Protein AF-G5R298-F1 (afdb_monomer_lite)

Organism: NCBI:txid913082

Radius of gyration: 13.59 Å; chains: 1; bounding box: 33×18×30 Å

Structure (mmCIF, N/CA/C/O backbone):
data_AF-G5R298-F1
#
_entry.id   AF-G5R298-F1
#
loop_
_atom_site.group_PDB
_atom_site.id
_atom_site.type_symbol
_atom_site.label_atom_id
_atom_site.label_alt_id
_atom_site.label_comp_id
_atom_site.label_asym_id
_atom_site.label_entity_id
_atom_site.label_seq_id
_atom_site.pdbx_PDB_ins_code
_atom_site.Cartn_x
_atom_site.Cartn_y
_atom_site.Cartn_z
_atom_site.occupancy
_atom_site.B_iso_or_equiv
_atom_site.auth_seq_id
_atom_site.auth_comp_id
_atom_site.auth_asym_id
_atom_site.auth_atom_id
_atom_site.pdbx_PDB_model_num
ATOM 1 N N . MET A 1 1 ? 15.539 3.509 -3.193 1.00 56.91 1 MET A N 1
ATOM 2 C CA . MET A 1 1 ? 16.065 2.696 -4.311 1.00 56.91 1 MET A CA 1
ATOM 3 C C . MET A 1 1 ? 15.976 1.242 -3.887 1.00 56.91 1 MET A C 1
ATOM 5 O O . MET A 1 1 ? 16.576 0.916 -2.870 1.00 56.91 1 MET A O 1
ATOM 9 N N . LEU A 1 2 ? 15.183 0.405 -4.572 1.00 62.78 2 LEU A N 1
ATOM 10 C CA . LEU A 1 2 ? 15.217 -1.040 -4.318 1.00 62.78 2 LEU A CA 1
ATOM 11 C C . LEU A 1 2 ? 16.601 -1.559 -4.702 1.00 62.78 2 LEU A C 1
ATOM 13 O O . LEU A 1 2 ? 17.063 -1.319 -5.812 1.00 62.78 2 LEU A O 1
ATOM 17 N N . THR A 1 3 ? 17.267 -2.226 -3.768 1.00 63.56 3 THR A N 1
ATOM 18 C CA . THR A 1 3 ? 18.638 -2.715 -3.941 1.00 63.56 3 THR A CA 1
ATOM 19 C C . THR A 1 3 ? 18.711 -4.028 -4.723 1.00 63.56 3 THR A C 1
ATOM 21 O O . THR A 1 3 ? 19.723 -4.253 -5.375 1.00 63.56 3 THR A O 1
ATOM 24 N N . SER A 1 4 ? 17.635 -4.829 -4.734 1.00 74.06 4 SER A N 1
ATOM 25 C CA . SER A 1 4 ? 17.509 -6.062 -5.533 1.00 74.06 4 SER A CA 1
ATOM 26 C C . SER A 1 4 ? 16.039 -6.337 -5.897 1.00 74.06 4 SER A C 1
ATOM 28 O O . SER A 1 4 ? 15.333 -6.955 -5.099 1.00 74.06 4 SER A O 1
ATOM 30 N N . PRO A 1 5 ? 15.526 -5.857 -7.045 1.00 77.50 5 PRO A N 1
ATOM 31 C CA . PRO A 1 5 ? 14.190 -6.229 -7.509 1.00 77.50 5 PRO A CA 1
ATOM 32 C C . PRO A 1 5 ? 14.149 -7.720 -7.882 1.00 77.50 5 PRO A C 1
ATOM 34 O O . PRO A 1 5 ? 15.083 -8.233 -8.489 1.00 77.50 5 PRO A O 1
ATOM 37 N N . GLU A 1 6 ? 13.066 -8.409 -7.519 1.00 82.69 6 GLU A N 1
ATOM 38 C CA . GLU A 1 6 ? 12.899 -9.850 -7.774 1.00 82.69 6 GLU A CA 1
ATOM 39 C C . GLU A 1 6 ? 12.567 -10.151 -9.245 1.00 82.69 6 GLU A C 1
ATOM 41 O O . GLU A 1 6 ? 12.945 -11.193 -9.771 1.00 82.69 6 GLU A O 1
ATOM 46 N N . ASN A 1 7 ? 11.905 -9.216 -9.930 1.00 83.69 7 ASN A N 1
ATOM 47 C CA . ASN A 1 7 ? 11.513 -9.351 -11.328 1.00 83.69 7 ASN A CA 1
ATOM 48 C C . ASN A 1 7 ? 11.359 -7.977 -12.015 1.00 83.69 7 ASN A C 1
ATOM 50 O O . ASN A 1 7 ? 11.344 -6.924 -11.362 1.00 83.69 7 ASN A O 1
ATOM 54 N N . ASP A 1 8 ? 11.194 -8.001 -13.341 1.00 82.50 8 ASP A N 1
ATOM 55 C CA . ASP A 1 8 ? 11.043 -6.804 -14.180 1.00 82.50 8 ASP A CA 1
ATOM 56 C C . ASP A 1 8 ? 9.823 -5.957 -13.792 1.00 82.50 8 ASP A C 1
ATOM 58 O O . ASP A 1 8 ? 9.852 -4.731 -13.915 1.00 82.50 8 ASP A O 1
ATOM 62 N N . PHE A 1 9 ? 8.760 -6.582 -13.271 1.00 83.50 9 PHE A N 1
ATOM 63 C CA . PHE A 1 9 ? 7.589 -5.860 -12.779 1.00 83.50 9 PHE A CA 1
ATOM 64 C C . PHE A 1 9 ? 7.934 -5.022 -11.546 1.00 83.50 9 PHE A C 1
ATOM 66 O O . PHE A 1 9 ? 7.626 -3.835 -11.531 1.00 83.50 9 PHE A O 1
ATOM 73 N N . VAL A 1 10 ? 8.618 -5.581 -10.541 1.00 82.56 10 VAL A N 1
ATOM 74 C CA . VAL A 1 10 ? 9.045 -4.844 -9.336 1.00 82.56 10 VAL A CA 1
ATOM 75 C C . VAL A 1 10 ? 9.985 -3.700 -9.718 1.00 82.56 10 VAL A C 1
ATOM 77 O O . VAL A 1 10 ? 9.849 -2.582 -9.210 1.00 82.56 10 VAL A O 1
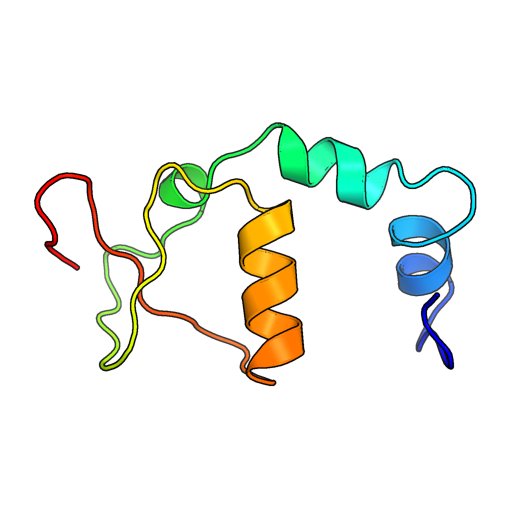ATOM 80 N N . GLN A 1 11 ? 10.900 -3.946 -10.659 1.00 82.19 11 GLN A N 1
ATOM 81 C CA . GLN A 1 11 ? 11.783 -2.907 -11.178 1.00 82.19 11 GLN A CA 1
ATOM 82 C C . GLN A 1 11 ? 11.010 -1.807 -11.915 1.00 82.19 11 GLN A C 1
ATOM 84 O O . GLN A 1 11 ? 11.322 -0.636 -11.727 1.00 82.19 11 GLN A O 1
ATOM 89 N N . ALA A 1 12 ? 10.004 -2.137 -12.726 1.00 80.19 12 ALA A N 1
ATOM 90 C CA . ALA A 1 12 ? 9.180 -1.151 -13.424 1.00 80.19 12 ALA A CA 1
ATOM 91 C C . ALA A 1 12 ? 8.240 -0.389 -12.473 1.00 80.19 12 ALA A C 1
ATOM 93 O O . ALA A 1 12 ? 8.050 0.817 -12.627 1.00 80.19 12 ALA A O 1
ATOM 94 N N . PHE A 1 13 ? 7.690 -1.073 -11.467 1.00 82.62 13 PHE A N 1
ATOM 95 C CA . PHE A 1 13 ? 6.727 -0.534 -10.510 1.00 82.62 13 PHE A CA 1
ATOM 96 C C . PHE A 1 13 ? 7.341 0.564 -9.632 1.00 82.62 13 PHE A C 1
ATOM 98 O O . PHE A 1 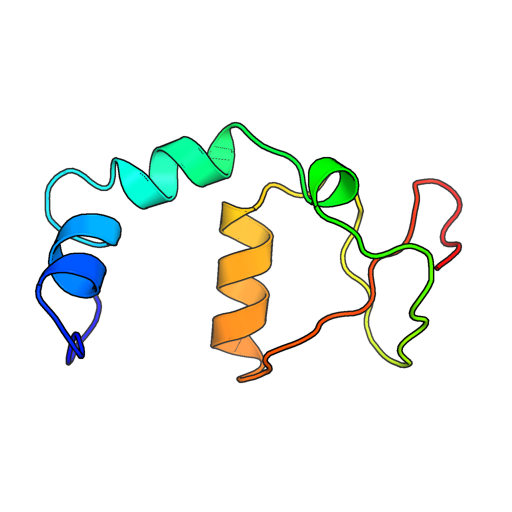13 ? 6.741 1.627 -9.464 1.00 82.62 13 PHE A O 1
ATOM 105 N N . PHE A 1 14 ? 8.556 0.326 -9.127 1.00 79.38 14 PHE A N 1
ATOM 106 C CA . PHE A 1 14 ? 9.310 1.254 -8.273 1.00 79.38 14 PHE A CA 1
ATOM 107 C C . PHE A 1 14 ? 10.444 2.004 -8.998 1.00 79.38 14 PHE A C 1
ATOM 109 O O . PHE A 1 14 ? 11.171 2.774 -8.371 1.00 79.38 14 PHE A O 1
ATOM 116 N N . GLY A 1 15 ? 10.657 1.733 -10.288 1.00 77.38 15 GLY A N 1
ATOM 117 C CA . GLY A 1 15 ? 11.762 2.275 -11.081 1.00 77.38 15 GLY A CA 1
ATOM 118 C C . GLY A 1 15 ? 11.497 3.661 -11.662 1.00 77.38 15 GLY A C 1
ATOM 119 O O . GLY A 1 15 ? 10.694 4.432 -11.151 1.00 77.38 15 GLY A O 1
ATOM 120 N N . ARG A 1 16 ? 12.190 3.987 -12.764 1.00 65.31 16 ARG A N 1
ATOM 121 C CA . ARG A 1 16 ? 12.364 5.363 -13.282 1.00 65.31 16 ARG A CA 1
ATOM 122 C C . ARG A 1 16 ? 11.093 6.188 -13.498 1.00 65.31 16 ARG A C 1
ATOM 124 O O . ARG A 1 16 ? 11.189 7.409 -13.459 1.00 65.31 16 ARG A O 1
ATOM 131 N N . SER A 1 17 ? 9.952 5.571 -13.789 1.00 70.94 17 SER A N 1
ATOM 132 C CA . SER A 1 17 ? 8.705 6.310 -14.017 1.00 70.94 17 SER A CA 1
ATOM 133 C C . SER A 1 17 ? 7.853 6.458 -12.754 1.00 70.94 17 SER A C 1
ATOM 135 O O . SER A 1 17 ? 6.967 7.310 -12.730 1.00 70.94 17 SER A O 1
ATOM 137 N N . GLU A 1 18 ? 8.096 5.638 -11.722 1.00 79.69 18 GLU A N 1
ATOM 138 C CA . GLU A 1 18 ? 7.310 5.543 -10.481 1.00 79.69 18 GLU A CA 1
ATOM 139 C C . GLU A 1 18 ? 5.788 5.464 -10.707 1.00 79.69 18 GLU A C 1
ATOM 141 O O . GLU A 1 18 ? 5.006 5.736 -9.797 1.00 79.69 18 GLU A O 1
ATOM 146 N N . LEU A 1 19 ? 5.335 5.119 -11.919 1.00 83.31 19 LEU A N 1
ATOM 147 C CA . LEU A 1 19 ? 3.921 5.200 -12.287 1.00 83.31 19 LEU A CA 1
ATOM 148 C C . LEU A 1 19 ? 3.080 4.253 -11.433 1.00 83.31 19 LEU A C 1
ATOM 150 O O . LEU A 1 19 ? 2.008 4.644 -10.985 1.00 83.31 19 LEU A O 1
ATOM 154 N N . GLY A 1 20 ? 3.591 3.054 -11.138 1.00 85.12 20 GLY A N 1
ATOM 155 C CA . GLY A 1 20 ? 2.931 2.102 -10.242 1.00 85.12 20 GLY A CA 1
ATOM 156 C C . GLY A 1 20 ? 2.711 2.684 -8.846 1.00 85.12 20 GLY A C 1
ATOM 157 O O . GLY A 1 20 ? 1.584 2.722 -8.357 1.00 85.12 20 GLY A O 1
ATOM 158 N N . VAL A 1 21 ? 3.765 3.239 -8.243 1.00 87.31 21 VAL A N 1
ATOM 159 C CA . VAL A 1 21 ? 3.683 3.892 -6.927 1.00 87.31 21 VAL A CA 1
ATOM 160 C C . VAL A 1 21 ? 2.758 5.115 -6.957 1.00 87.31 21 VAL A 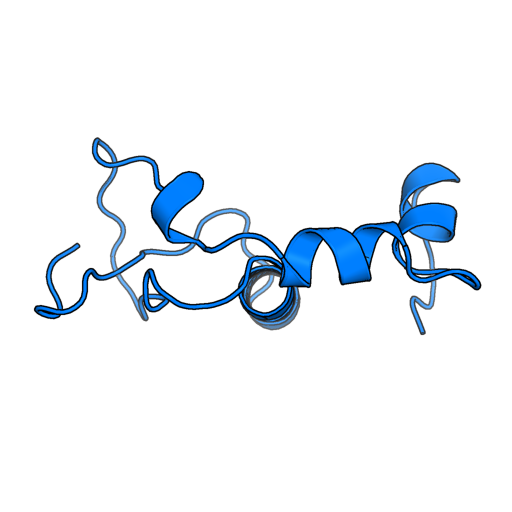C 1
ATOM 162 O O . VAL A 1 21 ? 1.988 5.322 -6.022 1.00 87.31 21 VAL A O 1
ATOM 165 N N . ARG A 1 22 ? 2.784 5.913 -8.030 1.00 89.38 22 ARG A N 1
ATOM 166 C CA . ARG A 1 22 ? 1.898 7.079 -8.192 1.00 89.38 22 ARG A CA 1
ATOM 167 C C . ARG A 1 22 ? 0.432 6.681 -8.301 1.00 89.38 22 ARG A C 1
ATOM 169 O O . ARG A 1 22 ? -0.409 7.371 -7.738 1.00 89.38 22 ARG A O 1
ATOM 176 N N . LEU A 1 23 ? 0.120 5.576 -8.974 1.00 90.44 23 LEU A N 1
ATOM 177 C CA . LEU A 1 23 ? -1.244 5.050 -9.039 1.00 90.44 23 LEU A CA 1
ATOM 178 C C . LEU A 1 23 ? -1.747 4.617 -7.656 1.00 90.44 23 LEU A C 1
ATOM 180 O O . LEU A 1 23 ? -2.902 4.878 -7.328 1.00 90.44 23 LEU A O 1
ATOM 184 N N . LEU A 1 24 ? -0.883 4.031 -6.819 1.00 92.44 24 LEU A N 1
ATOM 185 C CA . LEU A 1 24 ? -1.240 3.695 -5.435 1.00 92.44 24 LEU A CA 1
ATOM 186 C C . LEU A 1 24 ? -1.555 4.929 -4.581 1.00 92.44 24 LEU A C 1
ATOM 188 O O . LEU A 1 24 ? -2.353 4.845 -3.655 1.00 92.44 24 LEU A O 1
ATOM 192 N N . SER A 1 25 ? -0.971 6.084 -4.895 1.00 91.69 25 SER A N 1
ATOM 193 C CA . SER A 1 25 ? -1.300 7.342 -4.214 1.00 91.69 25 SER A CA 1
ATOM 194 C C . SER A 1 25 ? -2.694 7.883 -4.548 1.00 91.69 25 SER A C 1
ATOM 196 O O . SER A 1 25 ? -3.149 8.797 -3.871 1.00 91.69 25 SER A O 1
ATOM 198 N N . LEU A 1 26 ? -3.369 7.351 -5.573 1.00 93.06 26 LEU A N 1
ATOM 199 C CA . LEU A 1 26 ? -4.709 7.787 -5.991 1.00 93.06 26 LEU A CA 1
ATOM 200 C C . LEU A 1 26 ? -5.841 6.973 -5.354 1.00 93.06 26 LEU A C 1
ATOM 202 O O . LEU A 1 26 ? -7.008 7.291 -5.567 1.00 93.06 26 LEU A O 1
ATOM 206 N N . ARG A 1 27 ? -5.514 5.893 -4.641 1.00 93.62 27 ARG A N 1
ATOM 207 C CA . ARG A 1 27 ? -6.485 4.969 -4.046 1.00 93.62 27 ARG A CA 1
ATOM 208 C C . ARG A 1 27 ? -6.273 4.897 -2.543 1.00 93.62 27 ARG A C 1
ATOM 210 O O . ARG A 1 27 ? -5.132 4.945 -2.078 1.00 93.62 27 ARG A O 1
ATOM 217 N N . SER A 1 28 ? -7.370 4.789 -1.805 1.00 94.12 28 SER A N 1
ATOM 218 C CA . SER A 1 28 ? -7.350 4.655 -0.352 1.00 94.12 28 SER A CA 1
ATOM 219 C C . SER A 1 28 ? -7.270 3.186 0.057 1.00 94.12 28 SER A C 1
ATOM 221 O O . SER A 1 28 ? -7.606 2.280 -0.710 1.00 94.12 28 SER A O 1
ATOM 223 N N . VAL A 1 29 ? -6.821 2.947 1.286 1.00 93.62 29 VAL A N 1
ATOM 224 C CA . VAL A 1 29 ? -6.820 1.617 1.898 1.00 93.62 29 VAL A CA 1
ATOM 225 C C . VAL A 1 29 ? -8.242 1.070 1.992 1.00 93.62 29 VAL A C 1
ATOM 227 O O . VAL A 1 29 ? -8.452 -0.090 1.642 1.00 93.62 29 VAL A O 1
ATOM 230 N N . GLY A 1 30 ? -9.216 1.901 2.381 1.00 90.69 30 GLY A N 1
ATOM 231 C CA . GLY A 1 30 ? -10.621 1.515 2.551 1.00 90.69 30 GLY A CA 1
ATOM 232 C C . GLY A 1 30 ? -11.254 0.835 1.329 1.00 90.69 30 GLY A C 1
ATOM 233 O O . GLY A 1 30 ? -12.074 -0.068 1.497 1.00 90.69 30 GLY A O 1
ATOM 234 N N . ASP A 1 31 ? -10.817 1.183 0.113 1.00 90.38 31 ASP A N 1
ATOM 235 C CA . ASP A 1 31 ? -11.267 0.551 -1.139 1.00 90.38 31 ASP A CA 1
ATOM 236 C C . ASP A 1 31 ? -10.883 -0.942 -1.243 1.00 90.38 31 ASP A C 1
ATOM 238 O O . ASP A 1 31 ? -11.494 -1.690 -2.008 1.00 90.38 31 ASP A O 1
ATOM 242 N N . TYR A 1 32 ? -9.851 -1.376 -0.510 1.00 90.44 32 TYR A N 1
ATOM 243 C CA . TYR A 1 32 ? -9.225 -2.700 -0.624 1.00 90.44 32 TYR A CA 1
ATOM 244 C C . TYR A 1 32 ? -9.233 -3.503 0.693 1.00 90.44 32 TYR A C 1
ATOM 246 O O . TYR A 1 32 ? -8.680 -4.605 0.741 1.00 90.44 32 TYR A O 1
ATOM 254 N N . VAL A 1 33 ? -9.870 -2.993 1.755 1.00 89.69 33 VAL A N 1
ATOM 255 C CA . VAL A 1 33 ? -9.995 -3.687 3.051 1.00 89.69 33 VAL A CA 1
ATOM 256 C C . VAL A 1 33 ? -10.876 -4.931 2.940 1.00 89.69 33 VAL A C 1
ATOM 258 O O . VAL A 1 33 ? -11.994 -4.894 2.420 1.00 89.69 33 VAL A O 1
ATOM 261 N N . ARG A 1 34 ? -10.414 -6.040 3.525 1.00 89.25 34 ARG A N 1
ATOM 262 C CA . ARG A 1 34 ? -11.215 -7.256 3.709 1.00 89.25 34 ARG A CA 1
ATOM 263 C C . ARG A 1 34 ? -11.973 -7.195 5.037 1.00 89.25 34 ARG A C 1
ATOM 265 O O . ARG A 1 34 ? -11.480 -7.654 6.055 1.00 89.25 34 ARG A O 1
ATOM 272 N N . ARG A 1 35 ? -13.214 -6.702 5.011 1.00 82.44 35 ARG A N 1
ATOM 273 C CA . ARG A 1 35 ? -14.061 -6.494 6.213 1.00 82.44 35 ARG A CA 1
ATOM 274 C C . ARG A 1 35 ? -14.453 -7.762 6.992 1.00 82.44 35 ARG A C 1
ATOM 276 O O . ARG A 1 35 ? -15.058 -7.665 8.049 1.00 82.44 35 ARG A O 1
ATOM 283 N N . HIS A 1 36 ? -14.163 -8.947 6.461 1.00 80.69 36 HIS A N 1
ATOM 284 C CA . HIS A 1 36 ? -14.492 -10.224 7.107 1.00 80.69 36 HIS A CA 1
ATOM 285 C C . HIS A 1 36 ? -13.333 -10.778 7.948 1.00 80.69 36 HIS A C 1
ATOM 287 O O . HIS A 1 36 ? -13.460 -11.857 8.523 1.00 80.69 36 HIS A O 1
ATOM 293 N N . GLU A 1 37 ? -12.199 -10.076 7.994 1.00 80.25 37 GLU A N 1
ATOM 294 C CA . GLU A 1 37 ? -10.980 -10.517 8.660 1.00 80.25 37 GLU A CA 1
ATOM 295 C C . GLU A 1 37 ? -10.536 -9.443 9.656 1.00 80.25 37 GLU A C 1
ATOM 297 O O . GLU A 1 37 ? -10.251 -8.312 9.272 1.00 80.25 37 GLU A O 1
ATOM 302 N N . GLN A 1 38 ? -10.495 -9.796 10.942 1.00 80.38 38 GLN A N 1
ATOM 303 C CA . GLN A 1 38 ? -10.008 -8.914 12.001 1.00 80.38 38 GLN A CA 1
ATOM 304 C C . GLN A 1 38 ? -8.639 -9.390 12.467 1.00 80.38 38 GLN A C 1
ATOM 306 O O . GLN A 1 38 ? -8.457 -10.551 12.839 1.00 80.38 38 GLN A O 1
ATOM 311 N N . LEU A 1 39 ? -7.679 -8.472 12.458 1.00 84.56 39 LEU A N 1
ATOM 312 C CA . LEU A 1 39 ? -6.307 -8.723 12.877 1.00 84.56 39 LEU A CA 1
ATOM 313 C C . LEU A 1 39 ? -5.987 -7.866 14.098 1.00 84.56 39 LEU A C 1
ATOM 315 O O . LEU A 1 39 ? -6.442 -6.733 14.224 1.00 84.56 39 LEU A O 1
ATOM 319 N N . SER A 1 40 ? -5.197 -8.414 15.015 1.00 80.44 40 SER A N 1
ATOM 320 C CA . SER A 1 40 ? -4.690 -7.665 16.163 1.00 80.44 40 SER A CA 1
ATOM 321 C C . SER A 1 40 ? -3.425 -6.890 15.788 1.00 80.44 40 SER A C 1
ATOM 323 O O . SER A 1 40 ? -2.626 -7.356 14.977 1.00 80.44 40 SER A O 1
ATOM 325 N N . GLY A 1 41 ? -3.209 -5.739 16.426 1.00 83.44 41 GLY A N 1
ATOM 326 C CA . GLY A 1 41 ? -1.994 -4.936 16.281 1.00 83.44 41 GLY A CA 1
ATOM 327 C C . GLY A 1 41 ? -2.267 -3.518 15.792 1.00 83.44 41 GLY A C 1
ATOM 328 O O . GLY A 1 41 ? -3.409 -3.068 15.747 1.00 83.44 41 GLY A O 1
ATOM 329 N N . ASP A 1 42 ? -1.195 -2.812 15.438 1.00 87.06 42 ASP A N 1
ATOM 330 C CA . ASP A 1 42 ? -1.268 -1.412 15.025 1.00 87.06 42 ASP A CA 1
ATOM 331 C C . ASP A 1 42 ? -1.972 -1.272 13.672 1.00 87.06 42 ASP A C 1
ATOM 333 O O . ASP A 1 42 ? -1.401 -1.615 12.628 1.00 87.06 42 ASP A O 1
ATOM 337 N N . ALA A 1 43 ? -3.190 -0.741 13.694 1.00 90.25 43 ALA A N 1
ATOM 338 C CA . ALA A 1 43 ? -4.014 -0.578 12.509 1.00 90.25 43 ALA A CA 1
ATOM 339 C C . ALA A 1 43 ? -3.561 0.589 11.622 1.00 90.25 43 ALA A C 1
ATOM 341 O O . ALA A 1 43 ? -3.088 1.626 12.094 1.00 90.25 43 ALA A O 1
ATOM 342 N N . LEU A 1 44 ? -3.726 0.412 10.313 1.00 92.44 44 LEU A N 1
ATOM 343 C CA . LEU A 1 44 ? -3.720 1.503 9.348 1.00 92.44 44 LEU A CA 1
ATOM 344 C C . LEU A 1 44 ? -5.043 2.262 9.426 1.00 92.44 44 LEU A C 1
ATOM 346 O O . LEU A 1 44 ? -6.062 1.707 9.815 1.00 92.44 44 LEU A O 1
ATOM 350 N N . VAL A 1 45 ? -5.032 3.515 9.000 1.00 92.25 45 VAL A N 1
ATOM 351 C CA . VAL A 1 45 ? -6.243 4.331 8.869 1.00 92.25 45 VAL A CA 1
ATOM 352 C C . VAL A 1 45 ? -6.816 4.132 7.463 1.00 92.25 45 VAL A C 1
ATOM 354 O O . VAL A 1 45 ? -6.049 4.143 6.498 1.00 92.25 45 VAL A O 1
ATOM 357 N N . GLU A 1 46 ? -8.129 3.934 7.319 1.00 93.00 46 GLU A N 1
ATOM 358 C CA . GLU A 1 46 ? -8.746 3.599 6.023 1.00 93.00 46 GLU A CA 1
ATOM 359 C C . GLU A 1 46 ? -8.570 4.684 4.940 1.00 93.00 46 GLU A C 1
ATOM 361 O O . GLU A 1 46 ? -8.498 4.365 3.750 1.00 93.00 46 GLU A O 1
ATOM 366 N N . GLU A 1 47 ? -8.416 5.952 5.336 1.00 92.62 47 GLU A N 1
ATOM 367 C CA . GLU A 1 47 ? -8.146 7.093 4.446 1.00 92.62 47 GLU A CA 1
ATOM 368 C C . GLU A 1 47 ? -6.721 7.114 3.886 1.00 92.62 47 GLU A C 1
ATOM 370 O O . GLU A 1 47 ? -6.429 7.867 2.953 1.00 92.62 47 GLU A O 1
ATOM 375 N N . MET A 1 48 ? -5.812 6.331 4.469 1.00 94.00 48 MET A N 1
ATOM 376 C CA . MET A 1 48 ? -4.416 6.293 4.057 1.00 94.00 48 MET A CA 1
ATOM 377 C C . MET A 1 48 ? -4.307 5.853 2.593 1.00 94.00 48 MET A C 1
ATOM 379 O O . MET A 1 48 ? -5.087 5.029 2.115 1.00 94.00 48 MET A O 1
ATOM 383 N N . THR A 1 49 ? -3.329 6.386 1.857 1.00 96.00 49 THR A N 1
ATOM 384 C CA . THR A 1 49 ? -3.117 5.952 0.471 1.00 96.00 49 THR A CA 1
ATOM 385 C C . THR A 1 49 ? -2.536 4.540 0.426 1.00 96.00 49 THR A C 1
ATOM 387 O O . THR A 1 49 ? -1.793 4.131 1.324 1.00 96.00 49 THR A O 1
ATOM 390 N N . LEU A 1 50 ? -2.780 3.797 -0.659 1.00 94.44 50 LEU A N 1
ATOM 391 C CA . LEU A 1 50 ? -2.150 2.482 -0.837 1.00 94.44 50 LEU A CA 1
ATOM 392 C C . LEU A 1 50 ? -0.617 2.567 -0.891 1.00 94.44 50 LEU A C 1
ATOM 394 O O . LEU A 1 50 ? 0.068 1.603 -0.556 1.00 94.44 50 LEU A O 1
ATOM 398 N N . ARG A 1 51 ? -0.057 3.715 -1.290 1.00 93.81 51 ARG A N 1
ATOM 399 C CA . ARG A 1 51 ? 1.393 3.954 -1.263 1.00 93.81 51 ARG A CA 1
ATOM 400 C C . ARG A 1 51 ? 1.925 3.953 0.172 1.00 93.81 51 ARG A C 1
ATOM 402 O O . ARG A 1 51 ? 2.968 3.355 0.446 1.00 93.81 51 ARG A O 1
ATOM 409 N N . ASP A 1 52 ? 1.247 4.656 1.068 1.00 93.12 52 ASP A N 1
ATOM 410 C CA . ASP A 1 52 ? 1.679 4.756 2.461 1.00 93.12 52 ASP A CA 1
ATOM 411 C C . ASP A 1 52 ? 1.476 3.412 3.168 1.00 93.12 52 ASP A C 1
ATOM 413 O O . ASP A 1 52 ? 2.384 2.931 3.847 1.00 93.12 52 ASP A O 1
ATOM 417 N N . ALA A 1 53 ? 0.364 2.726 2.885 1.00 93.94 53 ALA A N 1
ATOM 418 C CA . ALA A 1 53 ? 0.136 1.358 3.341 1.00 93.94 53 ALA A CA 1
ATOM 419 C C . ALA A 1 53 ? 1.246 0.398 2.880 1.00 93.94 53 ALA A C 1
ATOM 421 O O . ALA A 1 53 ? 1.790 -0.353 3.686 1.00 93.94 53 ALA A O 1
ATOM 422 N N . LEU A 1 54 ? 1.657 0.466 1.608 1.00 92.19 54 LEU A N 1
ATOM 423 C CA . LEU A 1 54 ? 2.776 -0.320 1.077 1.00 92.19 54 LEU A CA 1
ATOM 424 C C . LEU A 1 54 ? 4.090 -0.039 1.816 1.00 92.19 54 LEU A C 1
ATOM 426 O O . LEU A 1 54 ? 4.858 -0.960 2.089 1.00 92.19 54 LEU A O 1
ATOM 430 N N . SER A 1 55 ? 4.336 1.217 2.189 1.00 91.00 55 SER A N 1
ATOM 431 C CA . SER A 1 55 ? 5.506 1.575 2.998 1.00 91.00 55 SER A CA 1
ATOM 432 C C . SER A 1 55 ? 5.464 0.889 4.368 1.00 91.00 55 SER A C 1
ATOM 434 O O . SER A 1 55 ? 6.490 0.388 4.831 1.00 91.00 55 SER A O 1
ATOM 436 N N . MET A 1 56 ? 4.280 0.786 4.980 1.00 92.38 56 MET A N 1
ATOM 437 C CA . MET A 1 56 ? 4.084 0.075 6.247 1.00 92.38 56 MET A CA 1
ATOM 438 C C . MET A 1 56 ? 4.275 -1.438 6.109 1.00 92.38 56 MET A C 1
ATOM 440 O O . MET A 1 56 ? 4.938 -2.034 6.961 1.00 92.38 56 MET A O 1
ATOM 444 N N . PHE A 1 57 ? 3.780 -2.052 5.029 1.00 91.50 57 PHE A N 1
ATOM 445 C CA . PHE A 1 57 ? 4.021 -3.469 4.730 1.00 91.50 57 PHE A CA 1
ATOM 446 C C . PHE A 1 57 ? 5.519 -3.779 4.646 1.00 91.50 57 PHE A C 1
ATOM 448 O O . PHE A 1 57 ? 6.003 -4.703 5.300 1.00 91.50 57 PHE A O 1
ATOM 455 N N . VAL A 1 58 ? 6.274 -2.956 3.911 1.00 89.25 58 VAL A N 1
ATOM 456 C CA . VAL A 1 58 ? 7.728 -3.116 3.757 1.00 89.25 58 VAL A CA 1
ATOM 457 C C . VAL A 1 58 ? 8.466 -2.877 5.078 1.00 89.25 58 VAL A C 1
ATOM 459 O O . VAL A 1 58 ? 9.363 -3.646 5.425 1.00 89.25 58 VAL A O 1
ATOM 462 N N . ALA A 1 59 ? 8.088 -1.841 5.834 1.00 89.94 59 ALA A N 1
ATOM 463 C CA . ALA A 1 59 ? 8.721 -1.510 7.110 1.00 89.94 59 ALA A CA 1
ATOM 464 C C . ALA A 1 59 ? 8.510 -2.604 8.168 1.00 89.94 59 ALA A C 1
ATOM 466 O O . ALA A 1 59 ? 9.442 -2.944 8.896 1.00 89.94 59 ALA A O 1
ATOM 467 N N . ARG A 1 60 ? 7.301 -3.177 8.233 1.00 89.88 60 ARG A N 1
ATOM 468 C CA . ARG A 1 60 ? 6.935 -4.227 9.197 1.00 89.88 60 ARG A CA 1
ATOM 469 C C . ARG A 1 60 ? 7.232 -5.643 8.705 1.00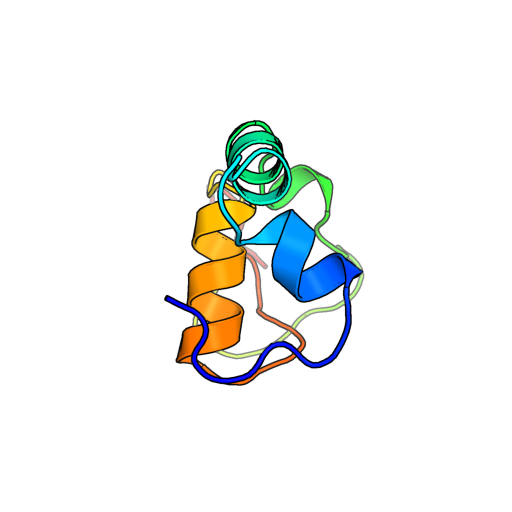 89.88 60 ARG A C 1
ATOM 471 O O . ARG A 1 60 ? 7.165 -6.567 9.507 1.00 89.88 60 ARG A O 1
ATOM 478 N N . ARG A 1 61 ? 7.581 -5.811 7.422 1.00 89.31 61 ARG A N 1
ATOM 479 C CA . ARG A 1 61 ? 7.809 -7.109 6.761 1.00 89.31 61 ARG A CA 1
ATOM 480 C C . ARG A 1 61 ? 6.658 -8.082 7.013 1.00 89.31 61 ARG A C 1
ATOM 482 O O . ARG A 1 61 ? 6.853 -9.178 7.531 1.00 89.31 61 ARG A O 1
ATOM 489 N N . CYS A 1 62 ? 5.457 -7.634 6.684 1.00 89.88 62 CYS A N 1
ATOM 490 C CA . CYS A 1 62 ? 4.228 -8.394 6.861 1.00 89.88 62 CYS A CA 1
ATOM 491 C C . CYS A 1 62 ? 3.444 -8.432 5.551 1.00 89.88 62 CYS A C 1
ATOM 493 O O . CYS A 1 62 ? 3.665 -7.592 4.679 1.00 89.88 62 CYS A O 1
ATOM 495 N N . ASP A 1 63 ? 2.524 -9.388 5.448 1.00 89.94 63 ASP A N 1
ATOM 496 C CA . ASP A 1 63 ? 1.655 -9.556 4.276 1.00 89.94 63 ASP A CA 1
ATOM 497 C C . ASP A 1 63 ? 0.232 -9.040 4.531 1.00 89.94 63 ASP A C 1
ATOM 499 O O . ASP A 1 63 ? -0.534 -8.805 3.597 1.00 89.94 63 ASP A O 1
ATOM 503 N N . VAL A 1 64 ? -0.125 -8.844 5.806 1.00 90.88 64 VAL A N 1
ATOM 504 C CA . VAL A 1 64 ? -1.431 -8.349 6.252 1.00 90.88 64 VAL A CA 1
ATOM 505 C C . VAL A 1 64 ? -1.264 -7.305 7.355 1.00 90.88 64 VAL A C 1
ATOM 507 O O . VAL A 1 64 ? -0.400 -7.434 8.223 1.00 90.88 64 VAL A O 1
ATOM 510 N N . LEU A 1 65 ? -2.090 -6.261 7.310 1.00 92.00 65 LEU A N 1
ATOM 511 C CA . LEU A 1 65 ? -2.140 -5.200 8.311 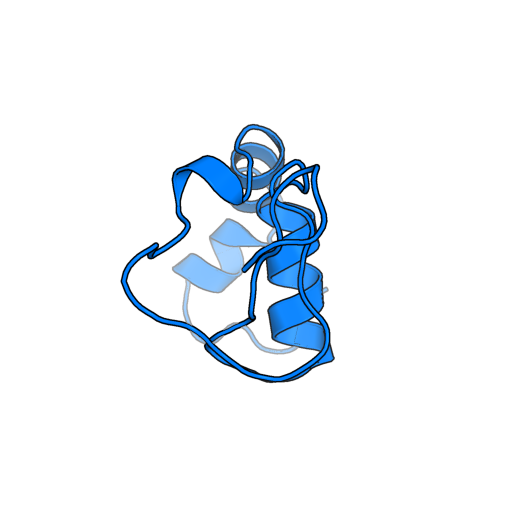1.00 92.00 65 LEU A CA 1
ATOM 512 C C . LEU A 1 65 ? -3.597 -4.963 8.716 1.00 92.00 65 LEU A C 1
ATOM 514 O O . LEU A 1 65 ? -4.448 -4.909 7.824 1.00 92.00 65 LEU A O 1
ATOM 518 N N . PRO A 1 66 ? -3.897 -4.815 10.021 1.00 92.75 66 PRO A N 1
ATOM 519 C CA . PRO A 1 66 ? -5.221 -4.388 10.443 1.00 92.75 66 PRO A CA 1
ATOM 520 C C . PRO A 1 66 ? -5.509 -2.987 9.909 1.00 92.75 66 PRO A C 1
ATOM 522 O O . PRO A 1 66 ? -4.591 -2.184 9.728 1.00 92.75 66 PRO A O 1
ATOM 525 N N . VAL A 1 67 ? -6.779 -2.691 9.662 1.00 92.06 67 VAL A N 1
ATOM 526 C CA . VAL A 1 67 ? -7.233 -1.367 9.234 1.00 92.06 67 VAL A CA 1
ATOM 527 C C . VAL A 1 67 ? -8.353 -0.942 10.160 1.00 92.06 67 VAL A C 1
ATOM 529 O O . VAL A 1 67 ? -9.207 -1.754 10.476 1.00 92.06 67 VAL A O 1
ATOM 532 N N . ALA A 1 68 ? -8.315 0.305 10.603 1.00 90.00 68 ALA A N 1
ATOM 533 C CA . ALA A 1 68 ? -9.357 0.926 11.388 1.00 90.00 68 ALA A CA 1
ATOM 534 C C . ALA A 1 68 ? -10.086 1.968 10.534 1.00 90.00 68 ALA A C 1
ATOM 536 O O . ALA A 1 68 ? -9.462 2.716 9.770 1.00 90.00 68 ALA A O 1
ATOM 537 N N . ASN A 1 69 ? -11.406 2.018 10.684 1.00 83.94 69 ASN A N 1
ATOM 538 C CA . ASN A 1 69 ? -12.247 3.061 10.115 1.00 83.94 69 ASN A CA 1
ATOM 539 C C . ASN A 1 69 ? -12.049 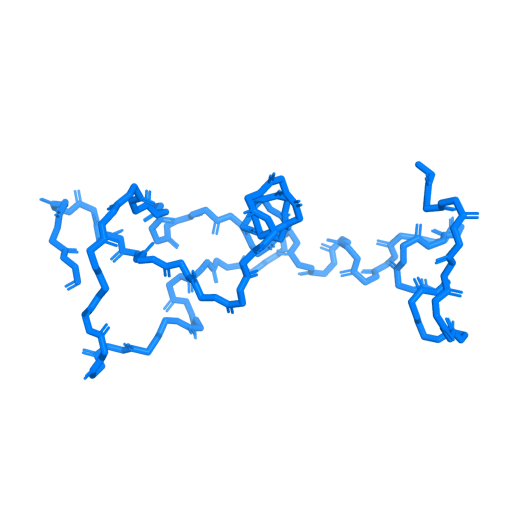4.405 10.850 1.00 83.94 69 ASN A C 1
ATOM 541 O O . ASN A 1 69 ? -11.342 4.485 11.860 1.00 83.94 69 ASN A O 1
ATOM 545 N N . GLN A 1 70 ? -12.720 5.466 10.394 1.00 76.00 70 GLN A N 1
ATOM 546 C CA . GLN A 1 70 ? -12.669 6.794 11.044 1.00 76.00 70 GLN A CA 1
ATOM 547 C C . GLN A 1 70 ? -13.057 6.812 12.531 1.00 76.00 70 GLN A C 1
ATOM 549 O O . GLN A 1 70 ? -12.720 7.754 13.249 1.00 76.00 70 GLN A O 1
ATOM 554 N N . GLN A 1 71 ? -13.789 5.801 12.997 1.00 73.88 71 GLN A N 1
ATOM 555 C CA . GLN A 1 71 ? -14.246 5.664 14.380 1.00 73.88 71 GLN A CA 1
ATOM 556 C C . GLN A 1 71 ? -13.262 4.845 15.233 1.00 73.88 71 GLN A C 1
ATOM 558 O O . GLN A 1 71 ? -13.476 4.689 16.434 1.00 73.88 71 GLN A O 1
ATOM 563 N N . GLY A 1 72 ? -12.157 4.376 14.641 1.00 68.12 72 GLY A N 1
ATOM 564 C CA . GLY A 1 72 ? -11.168 3.528 15.301 1.00 68.12 72 GLY A CA 1
ATOM 565 C C . GLY A 1 72 ? -11.595 2.063 15.407 1.00 68.12 72 GLY A C 1
ATOM 566 O O . GLY A 1 72 ? -10.979 1.310 16.159 1.00 68.12 72 GLY A O 1
ATOM 567 N N . GLU A 1 73 ? -12.640 1.658 14.685 1.00 71.56 73 GLU A N 1
ATOM 568 C CA . GLU A 1 73 ? -13.143 0.286 14.676 1.00 71.56 73 GLU A CA 1
ATOM 569 C C . GLU A 1 73 ? -12.501 -0.532 13.540 1.00 71.56 73 GLU A C 1
ATOM 571 O O . GLU A 1 73 ? -12.279 0.023 12.461 1.00 71.56 73 GLU A O 1
ATOM 576 N N . PRO A 1 74 ? -12.198 -1.824 13.766 1.00 65.56 74 PRO A N 1
ATOM 577 C CA . PRO A 1 74 ? -11.556 -2.711 12.790 1.00 65.56 74 PRO A CA 1
ATOM 578 C C . PRO A 1 74 ? -12.469 -3.178 11.643 1.00 65.56 74 PRO A C 1
ATOM 580 O O . PRO A 1 74 ? -13.701 -3.277 11.850 1.00 65.56 74 PRO A O 1
#

Sequence (74 aa):
MLTSPENDFVQAFFGRSELGVRLLSLRSVGDYVRRHEQLSGDALVEEMTLRDALSMFVARRCDVLPVANQQGEP

Foldseek 3Di:
DPPDDPDPCSCVCCHDVVVVLVVQQVDFQLVVDDPVDADDDDAAERRHGSNVVVVVCVVVVHPDHHHAYPVRHD

Secondary structure (DSSP, 8-state):
--SS-SSHHHHHHHSTT-HHHHHHTTSBSGGG--TT----SSPEETTSBHHHHHHHHHHHT-S---EE-TTS--

pLDDT: mean 85.12, std 8.79, range [56.91, 96.0]